Protein AF-A0A178I023-F1 (afdb_monomer_lite)

Organism: NCBI:txid1770058

Radius of gyration: 33.03 Å; chains: 1; bounding box: 73×75×79 Å

Foldseek 3Di:
DVVVVVVVVVVVVVVVPPPPLPQDDQDPDDPPVNVVSVVSSVVSVVVVVVVVVVVVVVVVVVVVVVVVVVVVVVVVVVVPDDDDDPPDDDPDPDD

Secondary structure (DSSP, 8-state):
-HHHHHHHHHHHGGG-------PPPPPPS-SHHHHHHHHHHHHHHHHHHHHHHHHHHHHHHHHHHHHHHHHHHHHHHHHTSPPPP---PPPP---

Structure (mmCIF, N/CA/C/O backbone):
data_AF-A0A178I023-F1
#
_entry.id   AF-A0A178I023-F1
#
loop_
_atom_site.group_PDB
_atom_site.id
_atom_site.type_symbol
_atom_site.label_atom_id
_atom_site.label_alt_id
_atom_site.label_comp_id
_atom_site.label_asym_id
_atom_site.label_entity_id
_atom_site.label_seq_id
_atom_site.pdbx_PDB_ins_code
_atom_site.Cartn_x
_atom_site.Cartn_y
_atom_site.Cartn_z
_atom_site.occupancy
_atom_site.B_iso_or_equiv
_atom_site.auth_seq_id
_atom_site.auth_comp_id
_atom_site.auth_asym_id
_atom_site.auth_atom_id
_atom_site.pdbx_PDB_model_num
ATOM 1 N N . MET A 1 1 ? -24.745 44.498 -9.892 1.00 49.53 1 MET A N 1
ATOM 2 C CA . MET A 1 1 ? -23.959 44.282 -8.649 1.00 49.53 1 MET A CA 1
ATOM 3 C C . MET A 1 1 ? -24.594 43.277 -7.679 1.00 49.53 1 MET A C 1
ATOM 5 O O . MET A 1 1 ? -23.865 42.540 -7.037 1.00 49.53 1 MET A O 1
ATOM 9 N N . ARG A 1 2 ? -25.930 43.173 -7.609 1.00 53.03 2 ARG A N 1
ATOM 10 C CA . ARG A 1 2 ? -26.663 42.259 -6.706 1.00 53.03 2 ARG A CA 1
AT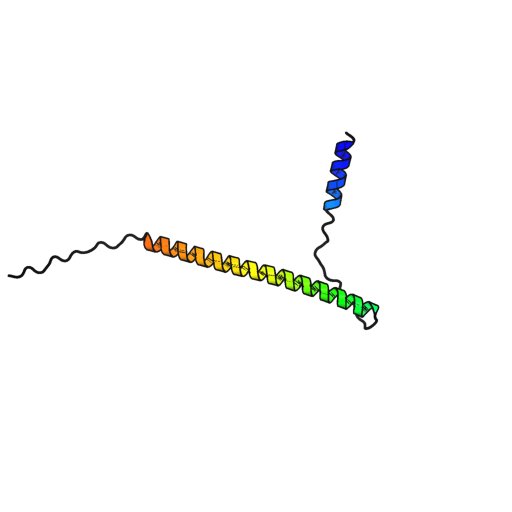OM 11 C C . ARG A 1 2 ? -26.434 40.756 -6.967 1.00 53.03 2 ARG A C 1
ATOM 13 O O . ARG A 1 2 ? -26.553 39.960 -6.048 1.00 53.03 2 ARG A O 1
ATOM 20 N N . ASN A 1 3 ? -26.030 40.387 -8.187 1.00 47.84 3 ASN A N 1
ATOM 21 C CA . ASN A 1 3 ? -25.807 38.987 -8.579 1.00 47.84 3 ASN A CA 1
ATOM 22 C C . ASN A 1 3 ? -24.416 38.459 -8.179 1.00 47.84 3 ASN A C 1
ATOM 24 O O . ASN A 1 3 ? -24.267 37.267 -7.946 1.00 47.84 3 ASN A O 1
ATOM 28 N N . ALA A 1 4 ? -23.409 39.332 -8.051 1.00 53.41 4 ALA A N 1
ATOM 29 C CA . ALA A 1 4 ? -22.057 38.930 -7.646 1.00 53.41 4 ALA A CA 1
ATOM 30 C C . ALA A 1 4 ? -21.983 38.586 -6.147 1.00 53.41 4 ALA A C 1
ATOM 32 O O . ALA A 1 4 ? -21.265 37.672 -5.752 1.00 53.41 4 ALA A O 1
ATOM 33 N N . ALA A 1 5 ? -22.785 39.269 -5.323 1.00 55.41 5 ALA A N 1
ATOM 34 C CA . ALA A 1 5 ? -22.876 39.007 -3.887 1.00 55.41 5 ALA A CA 1
ATOM 35 C C . ALA A 1 5 ? -23.478 37.624 -3.574 1.00 55.41 5 ALA A C 1
ATOM 37 O O . ALA A 1 5 ? -23.052 36.966 -2.630 1.00 55.41 5 ALA A O 1
ATOM 38 N N . ILE A 1 6 ? -24.424 37.157 -4.396 1.00 54.59 6 ILE A N 1
ATOM 39 C CA . ILE A 1 6 ? -25.085 35.854 -4.223 1.00 54.59 6 ILE A CA 1
ATOM 40 C C . ILE A 1 6 ? -24.124 34.709 -4.576 1.00 54.59 6 ILE A C 1
ATOM 42 O O . ILE A 1 6 ? -24.053 33.722 -3.849 1.00 54.59 6 ILE A O 1
ATOM 46 N N . ILE A 1 7 ? -23.327 34.874 -5.638 1.00 57.31 7 ILE A N 1
ATOM 47 C CA . ILE A 1 7 ? -22.330 33.879 -6.064 1.00 57.31 7 ILE A CA 1
ATOM 48 C C . ILE A 1 7 ? -21.199 33.753 -5.026 1.00 57.31 7 ILE A C 1
ATOM 50 O O . ILE A 1 7 ? -20.749 32.647 -4.726 1.00 57.31 7 ILE A O 1
ATOM 54 N N . GLY A 1 8 ? -20.776 34.867 -4.416 1.00 52.81 8 GLY A N 1
ATOM 55 C CA . GLY A 1 8 ? -19.766 34.850 -3.351 1.00 52.81 8 GLY A CA 1
ATOM 56 C C . GLY A 1 8 ? -20.225 34.121 -2.082 1.00 52.81 8 GLY A C 1
ATOM 57 O O . GLY A 1 8 ? -19.436 33.417 -1.455 1.00 52.81 8 GLY A O 1
ATOM 58 N N . MET A 1 9 ? -21.511 34.222 -1.732 1.00 56.59 9 MET A N 1
ATOM 59 C CA . MET A 1 9 ? -22.064 33.586 -0.530 1.00 56.59 9 MET A CA 1
ATOM 60 C C . MET A 1 9 ? -22.190 32.061 -0.656 1.00 56.59 9 MET A C 1
ATOM 62 O O . MET A 1 9 ? -22.032 31.354 0.337 1.00 56.59 9 MET A O 1
ATOM 66 N N . THR A 1 10 ? -22.406 31.531 -1.865 1.00 55.84 10 THR A N 1
ATOM 67 C CA . THR A 1 10 ? -22.490 30.076 -2.085 1.00 55.84 10 THR A CA 1
ATOM 68 C C . THR A 1 10 ? -21.144 29.357 -1.963 1.00 55.84 10 THR A C 1
ATOM 70 O O . THR A 1 10 ? -21.112 28.189 -1.588 1.00 55.84 10 THR A O 1
ATOM 73 N N . ILE A 1 11 ? -20.024 30.043 -2.220 1.00 56.66 11 ILE A N 1
ATOM 74 C CA . ILE A 1 11 ? -18.684 29.431 -2.171 1.00 56.66 11 ILE A CA 1
ATOM 75 C C . ILE A 1 11 ? -18.185 29.301 -0.721 1.00 56.66 11 ILE A C 1
ATOM 77 O O . ILE A 1 11 ? -17.511 28.331 -0.385 1.00 56.66 11 ILE A O 1
ATOM 81 N N . ALA A 1 12 ? -18.577 30.218 0.171 1.00 55.12 12 ALA A N 1
ATOM 82 C CA . ALA A 1 12 ? -18.179 30.180 1.581 1.00 55.12 12 ALA A CA 1
ATOM 83 C C . ALA A 1 12 ? -18.821 29.020 2.373 1.00 55.12 12 ALA A C 1
ATOM 85 O O . ALA A 1 12 ? -18.229 28.533 3.333 1.00 55.12 12 ALA A O 1
ATOM 86 N N . GLY A 1 13 ? -19.999 28.538 1.956 1.00 52.28 13 GLY A N 1
ATOM 87 C CA . GLY A 1 13 ? -20.672 27.395 2.586 1.00 52.28 13 GLY A CA 1
ATOM 88 C C . GLY A 1 13 ? -20.052 26.032 2.254 1.00 52.28 13 GLY A C 1
ATOM 89 O O . GLY A 1 13 ? -20.275 25.070 2.984 1.00 52.28 13 GLY A O 1
ATOM 90 N N . LEU A 1 14 ? -19.246 25.940 1.188 1.00 54.00 14 LEU A N 1
ATOM 91 C CA . LEU A 1 14 ? -18.634 24.681 0.744 1.00 54.00 14 LEU A CA 1
ATOM 92 C C . LEU A 1 14 ? -17.325 24.334 1.476 1.00 54.00 14 LEU A C 1
ATOM 94 O O . LEU A 1 14 ? -16.793 23.243 1.294 1.00 54.00 14 LEU A O 1
ATOM 98 N N . LEU A 1 15 ? -16.807 25.247 2.305 1.00 51.41 15 LEU A N 1
ATOM 99 C CA . LEU A 1 15 ? -15.614 25.026 3.132 1.00 51.41 15 LEU A CA 1
ATOM 100 C C . LEU A 1 15 ? -15.935 24.415 4.502 1.00 51.41 15 LEU A C 1
ATOM 102 O O . LEU A 1 15 ? -15.018 24.133 5.271 1.00 51.41 15 LEU A O 1
ATOM 106 N N . ALA A 1 16 ? -17.208 24.120 4.783 1.00 50.25 16 ALA A N 1
ATOM 107 C CA . ALA A 1 16 ? -17.587 23.153 5.807 1.00 50.25 16 ALA A CA 1
ATOM 108 C C . ALA A 1 16 ? -17.282 21.731 5.301 1.00 50.25 16 ALA A C 1
ATOM 110 O O . ALA A 1 16 ? -18.164 20.880 5.190 1.00 50.25 16 ALA A O 1
ATOM 111 N N . ALA A 1 17 ? -16.017 21.480 4.953 1.00 47.59 17 ALA A N 1
ATOM 112 C CA . ALA A 1 17 ? -15.513 20.126 4.863 1.00 47.59 17 ALA A CA 1
ATOM 113 C C . ALA A 1 17 ? -15.822 19.477 6.217 1.00 47.59 17 ALA A C 1
ATOM 115 O O . ALA A 1 17 ? -15.454 20.059 7.246 1.00 47.59 17 ALA A O 1
ATOM 116 N N . PRO A 1 18 ? -16.518 18.329 6.267 1.00 49.50 18 PRO A N 1
ATOM 117 C CA . PRO A 1 18 ? -16.565 17.578 7.501 1.00 49.50 18 PRO A CA 1
ATOM 118 C C . PRO A 1 18 ? -15.110 17.347 7.891 1.00 49.50 18 PRO A C 1
ATOM 120 O O . PRO A 1 18 ? -14.328 16.773 7.126 1.00 49.50 18 PRO A O 1
ATOM 123 N N . ALA A 1 19 ? -14.744 17.906 9.044 1.00 54.53 19 ALA A N 1
ATOM 124 C CA . ALA A 1 19 ? -13.487 17.627 9.695 1.00 54.53 19 ALA A CA 1
ATOM 125 C C . ALA A 1 19 ? -13.266 16.116 9.627 1.00 54.53 19 ALA A C 1
ATOM 127 O O . ALA A 1 19 ? -14.209 15.344 9.819 1.00 54.53 19 ALA A O 1
ATOM 128 N N . PHE A 1 20 ? -12.043 15.731 9.273 1.00 48.00 20 PHE A N 1
ATOM 129 C CA . PHE A 1 20 ? -11.535 14.368 9.308 1.00 48.00 20 PHE A CA 1
ATOM 130 C C . PHE A 1 20 ? -12.293 13.520 10.322 1.00 48.00 20 PHE A C 1
ATOM 132 O O . PHE A 1 20 ? -12.420 13.929 11.474 1.00 48.00 20 PHE A O 1
ATOM 139 N N . ALA A 1 21 ? -12.821 12.393 9.845 1.00 56.16 21 ALA A N 1
ATOM 140 C CA . ALA A 1 21 ? -13.657 11.441 10.559 1.00 56.16 21 ALA A CA 1
ATOM 141 C C . ALA A 1 21 ? -12.993 10.927 11.849 1.00 56.16 21 ALA A C 1
ATOM 143 O O . ALA A 1 21 ? -12.554 9.788 11.928 1.00 56.16 21 ALA A O 1
ATOM 144 N N . ALA A 1 22 ? -12.906 11.767 12.872 1.00 67.38 22 ALA A N 1
ATOM 145 C CA . ALA A 1 22 ? -12.495 11.377 14.198 1.00 67.38 22 ALA A CA 1
ATOM 146 C C . ALA A 1 22 ? -13.683 10.625 14.785 1.00 67.38 22 ALA A C 1
ATOM 148 O O . ALA A 1 22 ? -14.674 11.228 15.204 1.00 67.38 22 ALA A O 1
ATOM 149 N N . CYS A 1 23 ? -13.617 9.295 14.729 1.00 81.62 23 CYS A N 1
ATOM 150 C CA . CYS A 1 23 ? -14.624 8.457 15.356 1.00 81.62 23 CYS A CA 1
ATOM 151 C C . CYS A 1 23 ? -14.820 8.892 16.816 1.00 81.62 23 CYS A C 1
ATOM 153 O O . CYS A 1 23 ? -13.839 9.237 17.486 1.00 81.62 23 CYS A O 1
ATOM 155 N N . PRO A 1 24 ? -16.071 8.909 17.310 1.00 82.44 24 PRO A N 1
ATOM 156 C CA . PRO A 1 24 ? -16.382 9.474 18.617 1.00 82.44 24 PRO A CA 1
ATOM 157 C C . PRO A 1 24 ? -15.521 8.831 19.717 1.00 82.44 24 PRO A C 1
ATOM 159 O O . PRO A 1 24 ? -15.224 7.632 19.632 1.00 82.44 24 PRO A O 1
ATOM 162 N N . PRO A 1 25 ? -15.075 9.598 20.732 1.00 80.19 25 PRO A N 1
ATOM 163 C CA . PRO A 1 25 ? -14.231 9.091 21.814 1.00 80.19 25 PRO A CA 1
ATOM 164 C C . PRO A 1 25 ? -14.945 7.973 22.596 1.00 80.19 25 PRO A C 1
ATOM 166 O O . PRO A 1 25 ? -16.172 7.897 22.563 1.00 80.19 25 PRO A O 1
ATOM 169 N N . PRO A 1 26 ? -14.203 7.073 23.266 1.00 84.00 26 PRO A N 1
ATOM 170 C CA . PRO A 1 26 ? -14.827 5.965 23.973 1.00 84.00 26 PRO A CA 1
ATOM 171 C C . PRO A 1 26 ? -15.581 6.519 25.184 1.00 84.00 26 PRO A C 1
ATOM 173 O O . PRO A 1 26 ? -15.029 7.322 25.938 1.00 84.00 26 PRO A O 1
ATOM 176 N N . THR A 1 27 ? -16.830 6.099 25.369 1.00 85.56 27 THR A N 1
ATOM 177 C CA . THR A 1 27 ? -17.628 6.480 26.539 1.00 85.56 27 THR A CA 1
ATOM 178 C C . THR A 1 27 ? -17.495 5.399 27.610 1.00 85.56 27 THR A C 1
ATOM 180 O O . THR A 1 27 ? -17.843 4.247 27.331 1.00 85.56 27 THR A O 1
ATOM 183 N N . PRO A 1 28 ? -16.968 5.715 28.807 1.00 76.50 28 PRO A N 1
ATOM 184 C CA . PRO A 1 28 ? -16.856 4.740 29.882 1.00 76.50 28 PRO A CA 1
ATOM 185 C C . PRO A 1 28 ? -18.226 4.512 30.526 1.00 76.50 28 PRO A C 1
ATOM 187 O O . PRO A 1 28 ? -18.801 5.449 31.066 1.00 76.50 28 PRO A O 1
ATOM 190 N N . GLY A 1 29 ? -18.717 3.273 30.490 1.00 81.56 29 GLY A N 1
ATOM 191 C CA . GLY A 1 29 ? -19.927 2.857 31.199 1.00 81.56 29 GLY A CA 1
ATOM 192 C C . GLY A 1 29 ? -20.815 1.904 30.396 1.00 81.56 29 GLY A C 1
ATOM 193 O O . GLY A 1 29 ? -20.618 1.704 29.196 1.00 81.56 29 GLY A O 1
ATOM 194 N N . ASP A 1 30 ? -21.778 1.307 31.100 1.00 84.12 30 ASP A N 1
ATOM 195 C CA . ASP A 1 30 ? -22.668 0.248 30.602 1.00 84.12 30 ASP A CA 1
ATOM 196 C C . ASP A 1 30 ? -24.135 0.701 30.512 1.00 84.12 30 ASP A C 1
ATOM 198 O O . ASP A 1 30 ? -25.053 -0.115 30.388 1.00 84.12 30 ASP A O 1
ATOM 202 N N . THR A 1 31 ? -24.402 2.008 30.589 1.00 91.38 31 THR A N 1
ATOM 203 C CA . THR A 1 31 ? -25.763 2.503 30.378 1.00 91.38 31 THR A CA 1
ATOM 204 C C . THR A 1 31 ? -26.173 2.320 28.909 1.00 91.38 31 THR A C 1
ATOM 206 O O . THR A 1 31 ? -25.329 2.344 28.009 1.00 91.38 31 THR A O 1
ATOM 209 N N . PRO A 1 32 ? -27.478 2.198 28.601 1.00 87.62 32 PRO A N 1
ATOM 210 C CA . PRO A 1 32 ? -27.939 2.042 27.219 1.00 87.62 32 PRO A CA 1
ATOM 211 C C . PRO A 1 32 ? -27.465 3.155 26.269 1.00 87.62 32 PRO A C 1
ATOM 213 O O . PRO A 1 32 ? -27.249 2.912 25.081 1.00 87.62 32 PRO A O 1
ATOM 216 N N . ALA A 1 33 ? -27.288 4.375 26.785 1.00 84.00 33 ALA A N 1
ATOM 217 C CA . ALA A 1 33 ? -26.778 5.506 26.017 1.00 84.00 33 ALA A CA 1
ATOM 218 C C . ALA A 1 33 ? -25.283 5.353 25.685 1.00 84.00 33 ALA A C 1
ATOM 220 O O . ALA A 1 33 ? -24.884 5.593 24.546 1.00 84.00 33 ALA A O 1
ATOM 221 N N . GLU A 1 34 ? -24.471 4.898 26.641 1.00 85.12 34 GLU A N 1
ATOM 222 C CA . GLU A 1 34 ? -23.032 4.661 26.458 1.00 85.12 34 GLU A CA 1
ATOM 223 C C . GLU A 1 34 ? -22.768 3.465 25.539 1.00 85.12 34 GLU A C 1
ATOM 225 O O . GLU A 1 34 ? -21.906 3.533 24.664 1.00 85.12 34 GLU A O 1
ATOM 230 N N . ILE A 1 35 ? -23.559 2.393 25.656 1.00 86.50 35 ILE A N 1
ATOM 231 C CA . ILE A 1 35 ? -23.481 1.244 24.742 1.00 86.50 35 ILE A CA 1
ATOM 232 C C . ILE A 1 35 ? -23.762 1.694 23.307 1.00 86.50 35 ILE A C 1
ATOM 234 O O . ILE A 1 35 ? -23.027 1.331 22.387 1.00 86.50 35 ILE A O 1
ATOM 238 N N . LYS A 1 36 ? -24.798 2.516 23.101 1.00 87.19 36 LYS A N 1
ATOM 239 C CA . LYS A 1 36 ? -25.136 3.036 21.773 1.00 87.19 36 LYS A CA 1
ATOM 240 C C . LYS A 1 36 ? -24.029 3.936 21.215 1.00 87.19 36 LYS A C 1
ATOM 242 O O . LYS A 1 36 ? -23.644 3.764 20.061 1.00 87.19 36 LYS A O 1
ATOM 247 N N . ALA A 1 37 ? -23.475 4.831 22.032 1.00 84.19 37 ALA A N 1
ATOM 248 C CA . ALA A 1 37 ? -22.360 5.691 21.635 1.00 84.19 37 ALA A CA 1
ATOM 249 C C . ALA A 1 37 ? -21.114 4.87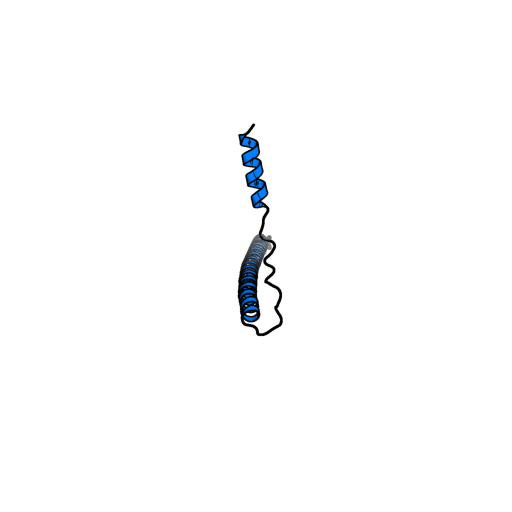3 21.237 1.00 84.19 37 ALA A C 1
ATOM 251 O O . ALA A 1 37 ? -20.488 5.131 20.205 1.00 84.19 37 ALA A O 1
ATOM 252 N N . ASN A 1 38 ? -20.795 3.821 21.995 1.00 86.81 38 ASN A N 1
ATOM 253 C CA . ASN A 1 38 ? -19.705 2.903 21.671 1.00 86.81 38 ASN A CA 1
ATOM 254 C C . ASN A 1 38 ? -19.996 2.056 20.414 1.00 86.81 38 ASN A C 1
ATOM 256 O O . ASN A 1 38 ? -19.086 1.791 19.629 1.00 86.81 38 ASN A O 1
ATOM 260 N N . ALA A 1 39 ? -21.248 1.667 20.163 1.00 86.69 39 ALA A N 1
ATOM 261 C CA . ALA A 1 39 ? -21.626 0.963 18.937 1.00 86.69 39 ALA A CA 1
ATOM 262 C C . ALA A 1 39 ? -21.441 1.847 17.690 1.00 86.69 39 ALA A C 1
ATOM 264 O O . ALA A 1 39 ? -20.863 1.411 16.693 1.00 86.69 39 ALA A O 1
ATOM 265 N N . GLU A 1 40 ? -21.864 3.111 17.756 1.00 89.00 40 GLU A N 1
ATOM 266 C CA . GLU A 1 40 ? -21.667 4.089 16.678 1.00 89.00 40 GLU A CA 1
ATOM 267 C C . GLU A 1 40 ? -20.175 4.333 16.402 1.00 89.00 40 GLU A C 1
ATOM 269 O O . GLU A 1 40 ? -19.746 4.391 15.243 1.00 89.00 40 GLU A O 1
ATOM 274 N N . ARG A 1 41 ? -19.355 4.372 17.460 1.00 88.25 41 ARG A N 1
ATOM 275 C CA . ARG A 1 41 ? -17.891 4.416 17.357 1.00 88.25 41 ARG A CA 1
ATOM 276 C C . ARG A 1 41 ? -17.331 3.218 16.591 1.00 88.25 41 ARG A C 1
ATOM 278 O O . ARG A 1 41 ? -16.512 3.413 15.694 1.00 88.25 41 ARG A O 1
ATOM 285 N N . LEU A 1 42 ? -17.743 1.994 16.927 1.00 90.62 42 LEU A N 1
ATOM 286 C CA . LEU A 1 42 ? -17.244 0.782 16.266 1.00 90.62 42 LEU A CA 1
ATOM 287 C C . LEU A 1 42 ? -17.570 0.772 14.771 1.00 90.62 42 LEU A C 1
ATOM 289 O O . LEU A 1 42 ? -16.707 0.440 13.962 1.00 90.62 42 LEU A O 1
ATOM 293 N N . VAL A 1 43 ? -18.777 1.200 14.393 1.00 92.06 43 VAL A N 1
ATOM 294 C CA . VAL A 1 43 ? -19.168 1.328 12.981 1.00 92.06 43 VAL A CA 1
ATOM 295 C C . VAL A 1 43 ? -18.283 2.342 12.257 1.00 92.06 43 VAL A C 1
ATOM 297 O O . VAL A 1 43 ? -17.860 2.095 11.127 1.00 92.06 43 VAL A O 1
ATOM 300 N N . CYS A 1 44 ? -17.977 3.472 12.895 1.00 90.75 44 CYS A N 1
ATOM 301 C CA . CYS A 1 44 ? -17.066 4.460 12.327 1.00 90.75 44 CYS A CA 1
ATOM 302 C C . CYS A 1 44 ? -15.658 3.878 12.112 1.00 90.75 44 CYS A C 1
ATOM 304 O O . CYS A 1 44 ? -15.140 3.939 10.997 1.00 90.75 44 CYS A O 1
ATOM 306 N N . LEU A 1 45 ? -15.082 3.236 13.135 1.00 90.12 45 LEU A N 1
ATOM 307 C CA . LEU A 1 45 ? -13.751 2.627 13.048 1.00 90.12 45 LEU A CA 1
ATOM 308 C C . LEU A 1 45 ? -13.699 1.530 11.980 1.00 90.12 45 LEU A C 1
ATOM 310 O O . LEU A 1 45 ? -12.730 1.426 11.235 1.00 90.12 45 LEU A O 1
ATOM 314 N N . GLN A 1 46 ? -14.762 0.735 11.851 1.00 91.62 46 GLN A N 1
ATOM 315 C CA . GLN A 1 46 ? -14.852 -0.288 10.814 1.00 91.62 46 GLN A CA 1
ATOM 316 C C . GLN A 1 46 ? -14.812 0.320 9.408 1.00 91.62 46 GLN A C 1
ATOM 318 O O . GLN A 1 46 ? -14.129 -0.205 8.527 1.00 91.62 46 GLN A O 1
ATOM 323 N N . ARG A 1 47 ? -15.510 1.441 9.191 1.00 90.94 47 ARG A N 1
ATOM 324 C CA . ARG A 1 47 ? -15.464 2.161 7.911 1.00 90.94 47 ARG A CA 1
ATOM 325 C C . ARG A 1 47 ? -14.067 2.701 7.632 1.00 90.94 47 ARG A C 1
ATOM 327 O O . ARG A 1 47 ? -13.590 2.566 6.509 1.00 90.94 47 ARG A O 1
ATOM 334 N N . GLU A 1 48 ? -13.397 3.252 8.638 1.00 88.94 48 GLU A N 1
ATOM 335 C CA . GLU A 1 48 ? -12.032 3.763 8.498 1.00 88.94 48 GLU A CA 1
ATOM 336 C C . GLU A 1 48 ? -11.046 2.653 8.111 1.00 88.94 48 GLU A C 1
ATOM 338 O O . GLU A 1 48 ? -10.310 2.796 7.137 1.00 88.94 48 GLU A O 1
ATOM 343 N N . ILE A 1 49 ? -11.114 1.502 8.784 1.00 91.62 49 ILE A N 1
ATOM 344 C CA . ILE A 1 49 ? -10.309 0.322 8.444 1.00 91.62 49 ILE A CA 1
ATOM 345 C C . ILE A 1 49 ? -10.617 -0.150 7.017 1.00 91.62 49 ILE A C 1
ATOM 347 O O . ILE A 1 49 ? -9.701 -0.446 6.251 1.00 91.62 49 ILE A O 1
ATOM 351 N N . SER A 1 50 ? -11.893 -0.195 6.618 1.00 91.81 50 SER A N 1
ATOM 352 C CA . SER A 1 50 ? -12.264 -0.590 5.252 1.00 91.81 50 SER A CA 1
ATOM 353 C C . SER A 1 50 ? -11.705 0.368 4.190 1.00 91.81 50 SER A C 1
ATOM 355 O O . SER A 1 50 ? -11.228 -0.069 3.147 1.00 91.81 50 SER A O 1
ATOM 357 N N . ALA A 1 51 ? -11.678 1.671 4.476 1.00 90.44 51 ALA A N 1
ATOM 358 C CA . ALA A 1 51 ? -11.109 2.660 3.572 1.00 90.44 51 ALA A CA 1
ATOM 359 C C . ALA A 1 51 ? -9.575 2.568 3.512 1.00 90.44 51 ALA A C 1
ATOM 361 O O . ALA A 1 51 ? -9.000 2.674 2.430 1.00 90.44 51 ALA A O 1
ATOM 362 N N . ASP A 1 52 ? -8.903 2.357 4.649 1.00 92.56 52 ASP A N 1
ATOM 363 C CA . ASP A 1 52 ? -7.443 2.200 4.692 1.00 92.56 52 ASP A CA 1
ATOM 364 C C . ASP A 1 52 ? -6.989 0.926 3.970 1.00 92.56 52 ASP A C 1
ATOM 366 O O . ASP A 1 52 ? -6.037 0.946 3.191 1.00 92.56 52 ASP A O 1
ATOM 370 N N . THR A 1 53 ? -7.704 -0.181 4.168 1.00 94.38 53 THR A N 1
ATOM 371 C CA . THR A 1 53 ? -7.402 -1.452 3.492 1.00 94.38 53 THR A CA 1
ATOM 372 C C . THR A 1 53 ? -7.554 -1.348 1.977 1.00 94.38 53 THR A C 1
ATOM 374 O O . THR A 1 53 ? -6.673 -1.812 1.253 1.00 94.38 53 THR A O 1
ATOM 377 N N . GLU A 1 54 ? -8.599 -0.678 1.489 1.00 94.25 54 GLU A N 1
ATOM 378 C CA . GLU A 1 54 ? -8.783 -0.432 0.057 1.00 94.25 54 GLU A CA 1
ATOM 379 C C . GLU A 1 54 ? -7.665 0.453 -0.519 1.00 94.25 54 GLU A C 1
ATOM 381 O O . GLU A 1 54 ? -7.093 0.139 -1.563 1.00 94.25 54 GLU A O 1
ATOM 386 N N . ARG A 1 55 ? -7.255 1.508 0.198 1.00 93.69 55 ARG A N 1
ATOM 387 C CA . ARG A 1 55 ? -6.108 2.340 -0.210 1.00 93.69 55 ARG A CA 1
ATOM 388 C C . ARG A 1 55 ? -4.813 1.535 -0.287 1.00 93.69 55 ARG A C 1
ATOM 390 O O . ARG A 1 55 ? -4.073 1.655 -1.260 1.00 93.69 55 ARG A O 1
ATOM 397 N N . ARG A 1 56 ? -4.533 0.690 0.712 1.00 94.12 56 ARG A N 1
ATOM 398 C CA . ARG A 1 56 ? -3.348 -0.187 0.706 1.00 94.12 56 ARG A CA 1
ATOM 399 C C . ARG A 1 56 ? -3.380 -1.167 -0.455 1.00 94.12 56 ARG A C 1
ATOM 401 O O . ARG A 1 56 ? -2.347 -1.402 -1.074 1.00 94.12 56 ARG A O 1
ATOM 408 N N . ARG A 1 57 ? -4.550 -1.726 -0.763 1.00 96.00 57 ARG A N 1
ATOM 409 C CA . ARG A 1 57 ? -4.728 -2.606 -1.916 1.00 96.00 57 ARG A CA 1
ATOM 410 C C . ARG A 1 57 ? -4.353 -1.893 -3.212 1.00 96.00 57 ARG A C 1
ATOM 412 O O . ARG A 1 57 ? -3.527 -2.407 -3.958 1.00 96.00 57 ARG A O 1
ATOM 419 N N . GLN A 1 58 ? -4.898 -0.702 -3.436 1.00 96.88 58 GLN A N 1
ATOM 420 C CA . GLN A 1 58 ? -4.593 0.100 -4.621 1.00 96.88 58 GLN A CA 1
ATOM 421 C C . GLN A 1 58 ? -3.100 0.438 -4.707 1.00 96.88 58 GLN A C 1
ATOM 423 O O . GLN A 1 58 ? -2.504 0.324 -5.775 1.00 96.88 58 GLN A O 1
ATOM 428 N N . GLN A 1 59 ? -2.468 0.772 -3.578 1.00 96.69 59 GLN A N 1
ATOM 429 C CA . GLN A 1 59 ? -1.028 1.020 -3.536 1.00 96.69 59 GLN A CA 1
ATOM 430 C C . GLN A 1 59 ? -0.218 -0.217 -3.949 1.00 96.69 59 GLN A C 1
ATOM 432 O O . GLN A 1 59 ? 0.688 -0.106 -4.770 1.00 96.69 59 GLN A O 1
ATOM 437 N N . MET A 1 60 ? -0.574 -1.404 -3.449 1.00 97.38 60 MET A N 1
ATOM 438 C CA . MET A 1 60 ? 0.088 -2.652 -3.846 1.00 97.38 60 MET A CA 1
ATOM 439 C C . MET A 1 60 ? -0.081 -2.949 -5.341 1.00 97.38 60 MET A C 1
ATOM 441 O O . MET A 1 60 ? 0.858 -3.415 -5.986 1.00 97.38 60 MET A O 1
ATOM 445 N N . GLU A 1 61 ? -1.258 -2.674 -5.909 1.00 97.12 61 GLU A N 1
ATOM 446 C CA . GLU A 1 61 ? -1.512 -2.839 -7.345 1.00 97.12 61 GLU A CA 1
ATOM 447 C C . GLU A 1 61 ? -0.650 -1.879 -8.185 1.00 97.12 61 GLU A C 1
ATOM 449 O O . GLU A 1 61 ? -0.055 -2.294 -9.184 1.00 97.12 61 GLU A O 1
ATOM 454 N N . ILE A 1 62 ? -0.511 -0.624 -7.745 1.00 97.81 62 ILE A N 1
ATOM 455 C CA . ILE A 1 62 ? 0.370 0.375 -8.370 1.00 97.81 62 ILE A CA 1
ATOM 456 C C . ILE A 1 62 ? 1.834 -0.070 -8.303 1.00 97.81 62 ILE A C 1
ATOM 458 O O . ILE A 1 62 ? 2.536 -0.046 -9.315 1.00 97.81 62 ILE A O 1
ATOM 462 N N . ASP A 1 63 ? 2.300 -0.509 -7.136 1.00 97.69 63 ASP A N 1
ATOM 463 C CA . ASP A 1 63 ? 3.684 -0.943 -6.944 1.00 97.69 63 ASP A CA 1
ATOM 464 C C . ASP A 1 63 ? 4.008 -2.165 -7.817 1.00 97.69 63 ASP A C 1
ATOM 466 O O . ASP A 1 63 ? 5.056 -2.218 -8.468 1.00 97.69 63 ASP A O 1
ATOM 470 N N . ALA A 1 64 ? 3.078 -3.119 -7.916 1.00 97.25 64 ALA A N 1
ATOM 471 C CA . ALA A 1 64 ? 3.211 -4.269 -8.802 1.00 97.25 64 ALA A CA 1
ATOM 472 C C . ALA A 1 64 ? 3.300 -3.855 -10.281 1.00 97.25 64 ALA A C 1
ATOM 474 O O . ALA A 1 64 ? 4.120 -4.400 -11.026 1.00 97.25 64 ALA A O 1
ATOM 475 N N . LEU A 1 65 ? 2.488 -2.885 -10.715 1.00 97.56 65 LEU A N 1
ATOM 476 C CA . LEU A 1 65 ? 2.535 -2.369 -12.082 1.00 97.56 65 LEU A CA 1
ATOM 477 C C . LEU A 1 65 ? 3.868 -1.667 -12.375 1.00 97.56 65 LEU A C 1
ATOM 479 O O . LEU A 1 65 ? 4.489 -1.932 -13.405 1.00 97.56 65 LEU A O 1
ATOM 483 N N . ASN A 1 66 ? 4.342 -0.832 -11.451 1.00 97.75 66 ASN A N 1
ATOM 484 C CA . ASN A 1 66 ? 5.619 -0.129 -11.574 1.00 97.75 66 ASN A CA 1
ATOM 485 C C . ASN A 1 66 ? 6.803 -1.095 -11.690 1.00 97.75 66 ASN A C 1
ATOM 487 O O . ASN A 1 66 ? 7.696 -0.881 -12.513 1.00 97.75 66 ASN A O 1
ATOM 491 N N . ASN A 1 67 ? 6.793 -2.180 -10.915 1.00 97.12 67 ASN A N 1
ATOM 492 C CA . ASN A 1 67 ? 7.825 -3.210 -10.997 1.00 97.12 67 ASN A CA 1
ATOM 493 C C . ASN A 1 67 ? 7.833 -3.888 -12.374 1.00 97.12 67 ASN A C 1
ATOM 495 O O . ASN A 1 67 ? 8.883 -3.971 -13.004 1.00 97.12 67 ASN A O 1
ATOM 499 N N . ARG A 1 68 ? 6.661 -4.260 -12.908 1.00 96.31 68 A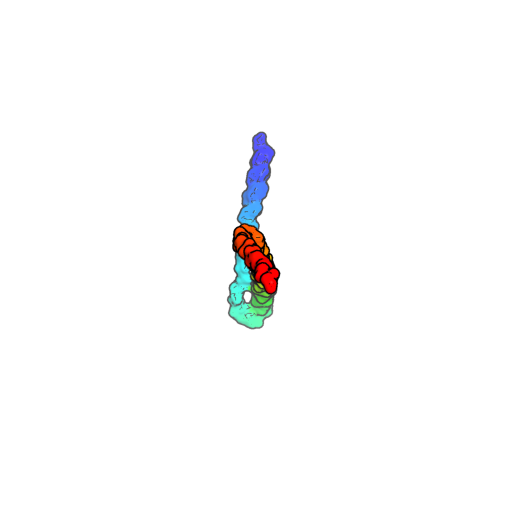RG A N 1
ATOM 500 C CA . ARG A 1 68 ? 6.559 -4.841 -14.261 1.00 96.31 68 ARG A CA 1
ATOM 501 C C . ARG A 1 68 ? 7.071 -3.894 -15.343 1.00 96.31 68 ARG A C 1
ATOM 503 O O . ARG A 1 68 ? 7.762 -4.325 -16.261 1.00 96.31 68 ARG A O 1
ATOM 510 N N . LEU A 1 69 ? 6.746 -2.605 -15.247 1.00 97.31 69 LEU A N 1
ATOM 511 C CA . LEU A 1 69 ? 7.240 -1.604 -16.196 1.00 97.31 69 LEU A CA 1
ATOM 512 C C . LEU A 1 69 ? 8.764 -1.477 -16.141 1.00 97.31 69 LEU A C 1
ATOM 514 O O . LEU A 1 69 ? 9.408 -1.381 -17.185 1.00 97.31 69 LEU A O 1
ATOM 518 N N . ARG A 1 70 ? 9.344 -1.512 -14.937 1.00 96.62 70 ARG A N 1
ATOM 519 C CA . ARG A 1 70 ? 10.797 -1.493 -14.752 1.00 96.62 70 ARG A CA 1
ATOM 520 C C . ARG A 1 70 ? 11.458 -2.720 -15.378 1.00 96.62 70 ARG A C 1
ATOM 522 O O . ARG A 1 70 ? 12.469 -2.560 -16.057 1.00 96.62 70 ARG A O 1
ATOM 529 N N . ASP A 1 71 ? 10.879 -3.902 -15.205 1.00 96.75 71 ASP A N 1
ATOM 530 C CA . ASP A 1 71 ? 11.403 -5.134 -15.802 1.00 96.75 71 ASP A CA 1
ATOM 531 C C . ASP A 1 71 ? 11.374 -5.074 -17.336 1.00 96.75 71 ASP A C 1
ATOM 533 O O . ASP A 1 71 ? 12.372 -5.374 -17.990 1.00 96.75 71 ASP A O 1
ATOM 537 N N . LEU A 1 72 ? 10.271 -4.596 -17.921 1.00 96.44 72 LEU A N 1
ATOM 538 C CA . LEU A 1 72 ? 10.148 -4.409 -19.373 1.00 96.44 72 LEU A CA 1
ATOM 539 C C . LEU A 1 72 ? 11.133 -3.372 -19.925 1.00 96.44 72 LEU A C 1
ATOM 541 O O . LEU A 1 72 ? 11.639 -3.512 -21.039 1.00 96.44 72 LEU A O 1
ATOM 545 N N . GLU A 1 73 ? 11.387 -2.301 -19.175 1.00 96.50 73 GLU A N 1
ATOM 546 C CA . GLU A 1 73 ? 12.396 -1.308 -19.538 1.00 96.50 73 GLU A CA 1
ATOM 547 C C . GLU A 1 73 ? 13.803 -1.912 -19.499 1.00 96.50 73 GLU A C 1
ATOM 549 O O . GLU A 1 73 ? 14.577 -1.732 -20.438 1.00 96.50 73 GLU A O 1
ATOM 554 N N . LEU A 1 74 ? 14.130 -2.684 -18.459 1.00 95.44 74 LEU A N 1
ATOM 555 C CA . LEU A 1 74 ? 15.408 -3.388 -18.376 1.00 95.44 74 LEU A CA 1
ATOM 556 C C . LEU A 1 74 ? 15.586 -4.362 -19.542 1.00 95.44 74 LEU A C 1
ATOM 558 O O . LEU A 1 74 ? 16.641 -4.352 -20.172 1.00 95.44 74 LEU A O 1
ATOM 562 N N . GLN A 1 75 ? 14.559 -5.144 -19.874 1.00 93.81 75 GLN A N 1
ATOM 563 C CA . GLN A 1 75 ? 14.603 -6.084 -20.992 1.00 93.81 75 GLN A CA 1
ATOM 564 C C . GLN A 1 75 ? 14.878 -5.373 -22.322 1.00 93.81 75 GLN A C 1
ATOM 566 O O . GLN A 1 75 ? 15.814 -5.741 -23.027 1.00 93.81 75 GLN A O 1
ATOM 571 N N . ARG A 1 76 ? 14.165 -4.276 -22.611 1.00 93.75 76 ARG A N 1
ATOM 572 C CA . ARG A 1 76 ? 14.429 -3.460 -23.808 1.00 93.75 76 ARG A CA 1
ATOM 573 C C . ARG A 1 76 ? 15.853 -2.915 -23.840 1.00 93.75 76 ARG A C 1
ATOM 575 O O . ARG A 1 76 ? 16.466 -2.858 -24.902 1.00 93.75 76 ARG A O 1
ATOM 582 N N . ARG A 1 77 ? 16.404 -2.507 -22.696 1.00 92.56 77 ARG A N 1
ATOM 583 C CA . ARG A 1 77 ? 17.799 -2.050 -22.620 1.00 92.56 77 ARG A CA 1
ATOM 584 C C . ARG A 1 77 ? 18.786 -3.176 -22.921 1.00 92.56 77 ARG A C 1
ATOM 586 O O . ARG A 1 77 ? 19.768 -2.910 -23.605 1.00 92.56 77 ARG A O 1
ATOM 593 N N . PHE A 1 78 ? 18.523 -4.397 -22.453 1.00 92.88 78 PHE A N 1
ATOM 594 C CA . PHE A 1 78 ? 19.333 -5.572 -22.787 1.00 92.88 78 PHE A CA 1
ATOM 595 C C . PHE A 1 78 ? 19.254 -5.928 -24.274 1.00 92.88 78 PHE A C 1
ATOM 597 O O . PHE A 1 78 ? 20.290 -6.162 -24.891 1.00 92.88 78 PHE A O 1
ATOM 604 N N . ASP A 1 79 ? 18.061 -5.906 -24.867 1.00 89.62 79 ASP A N 1
ATOM 605 C CA . ASP A 1 79 ? 17.870 -6.209 -26.292 1.00 89.62 79 ASP A CA 1
ATOM 606 C C . ASP A 1 79 ? 18.568 -5.193 -27.209 1.00 89.62 79 ASP A C 1
ATOM 608 O O . ASP A 1 79 ? 19.028 -5.536 -28.299 1.00 89.62 79 ASP A O 1
ATOM 612 N N . ASN A 1 80 ? 18.690 -3.948 -26.744 1.00 90.25 80 ASN A N 1
ATOM 613 C CA . ASN A 1 80 ? 19.389 -2.869 -27.438 1.00 90.25 80 ASN A CA 1
ATOM 614 C C . ASN A 1 80 ? 20.911 -2.865 -27.210 1.00 90.25 80 ASN A C 1
ATOM 616 O O . ASN A 1 80 ? 21.594 -1.961 -27.697 1.00 90.25 80 ASN A O 1
ATOM 620 N N . LEU A 1 81 ? 21.469 -3.834 -26.474 1.00 88.62 81 LEU A N 1
ATOM 621 C CA . LEU A 1 81 ? 22.918 -3.936 -26.330 1.00 88.62 81 LEU A CA 1
ATOM 622 C C . LEU A 1 81 ? 23.568 -4.303 -27.676 1.00 88.62 81 LEU A C 1
ATOM 624 O O . LEU A 1 81 ? 23.043 -5.137 -28.422 1.00 88.62 81 LEU A O 1
ATOM 628 N N . PRO A 1 82 ? 24.738 -3.722 -27.997 1.00 84.25 82 PRO A N 1
ATOM 629 C CA . PRO A 1 82 ? 25.482 -4.096 -29.188 1.00 84.25 82 PRO A CA 1
ATOM 630 C C . PRO A 1 82 ? 25.864 -5.577 -29.112 1.00 84.25 82 PRO A C 1
ATOM 632 O O . PRO A 1 82 ? 26.504 -6.026 -28.159 1.00 84.25 82 PRO A O 1
ATOM 635 N N . LYS A 1 83 ? 25.454 -6.347 -30.124 1.00 81.00 83 LYS A N 1
ATOM 636 C CA . LYS A 1 83 ? 25.787 -7.770 -30.209 1.00 81.00 83 LYS A CA 1
ATOM 637 C C . LYS A 1 83 ? 27.294 -7.929 -30.428 1.00 81.00 83 LYS A C 1
ATOM 639 O O . LYS A 1 83 ? 27.869 -7.162 -31.206 1.00 81.00 83 LYS A O 1
ATOM 644 N N . PRO A 1 84 ? 27.940 -8.912 -29.778 1.00 79.25 84 PRO A N 1
ATOM 645 C CA . PRO A 1 84 ? 29.349 -9.175 -30.019 1.00 79.25 84 PRO A CA 1
ATOM 646 C C . PRO A 1 84 ? 29.562 -9.546 -31.496 1.00 79.25 84 PRO A C 1
ATOM 648 O O . PRO A 1 84 ? 28.696 -10.195 -32.095 1.00 79.25 84 PRO A O 1
ATOM 651 N N . PRO A 1 85 ? 30.690 -9.139 -32.100 1.00 78.31 85 PRO A N 1
ATOM 652 C CA . PRO A 1 85 ? 30.994 -9.493 -33.476 1.00 78.31 85 PRO A CA 1
ATOM 653 C C . PRO A 1 85 ? 31.074 -11.017 -33.608 1.00 78.31 85 PRO A C 1
ATOM 655 O O . PRO A 1 85 ? 31.740 -11.688 -32.818 1.00 78.31 85 PRO A O 1
ATOM 658 N N . VAL A 1 86 ? 30.391 -11.568 -34.612 1.00 78.94 86 VAL A N 1
ATOM 659 C CA . VAL A 1 86 ? 30.495 -12.992 -34.940 1.00 78.94 86 VAL A CA 1
ATOM 660 C C . VAL A 1 86 ? 31.888 -13.229 -35.518 1.00 78.94 86 VAL A C 1
ATOM 662 O O . VAL A 1 86 ? 32.182 -12.805 -36.635 1.00 78.94 86 VAL A O 1
ATOM 665 N N . ILE A 1 87 ? 32.756 -13.890 -34.753 1.00 77.50 87 ILE A N 1
ATOM 666 C CA . ILE A 1 87 ? 34.050 -14.353 -35.257 1.00 77.50 87 ILE A CA 1
ATOM 667 C C . ILE A 1 87 ? 33.768 -15.562 -36.147 1.00 77.50 87 ILE A C 1
ATOM 669 O O . ILE A 1 87 ? 33.506 -16.661 -35.659 1.00 77.50 87 ILE A O 1
ATOM 673 N N . VAL A 1 88 ? 33.782 -15.354 -37.462 1.00 76.31 88 VAL A N 1
ATOM 674 C CA . VAL A 1 88 ? 33.695 -16.450 -38.428 1.00 76.31 88 VAL A CA 1
ATOM 675 C C . VAL A 1 88 ? 35.059 -17.132 -38.462 1.00 76.31 88 VAL A C 1
ATOM 677 O O . VAL A 1 88 ? 36.017 -16.589 -39.008 1.00 76.31 88 VAL A O 1
ATOM 680 N N . VAL A 1 89 ? 35.165 -18.307 -37.839 1.00 77.69 89 VAL A N 1
ATOM 681 C CA . VAL A 1 89 ? 36.346 -19.165 -3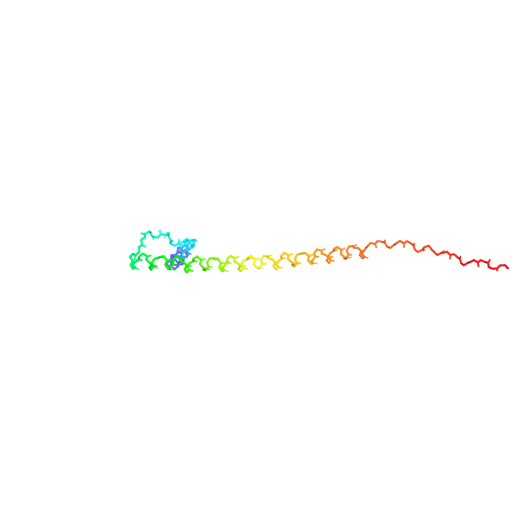7.983 1.00 77.69 89 VAL A CA 1
ATOM 682 C C . VAL A 1 89 ? 36.261 -19.811 -39.370 1.00 77.69 89 VAL A C 1
ATOM 684 O O . VAL A 1 89 ? 35.272 -20.497 -39.641 1.00 77.69 89 VAL A O 1
ATOM 687 N N . PRO A 1 90 ? 37.229 -19.574 -40.276 1.00 77.31 90 PRO A N 1
ATOM 688 C CA . PRO A 1 90 ? 37.207 -20.197 -41.592 1.00 77.31 90 PRO A CA 1
ATOM 689 C C . PRO A 1 90 ? 37.293 -21.725 -41.450 1.00 77.31 90 PRO A C 1
ATOM 691 O O . PRO A 1 90 ? 37.971 -22.216 -40.540 1.00 77.31 90 PRO A O 1
ATOM 694 N N . PRO A 1 91 ? 36.606 -22.489 -42.319 1.00 77.75 91 PRO A N 1
ATOM 695 C CA . PRO A 1 91 ? 36.643 -23.944 -42.260 1.00 77.75 91 PRO A CA 1
ATOM 696 C C . PRO A 1 91 ? 38.084 -24.449 -42.433 1.00 77.75 91 PRO A C 1
ATOM 698 O O . PRO A 1 91 ? 38.860 -23.834 -43.174 1.00 77.75 91 PRO A O 1
ATOM 701 N N . PRO A 1 92 ? 38.464 -25.555 -41.764 1.00 77.31 92 PRO A N 1
ATOM 702 C CA . PRO A 1 92 ? 39.798 -26.118 -41.908 1.00 77.31 92 PRO A CA 1
ATOM 703 C C . PRO A 1 92 ? 40.029 -26.496 -43.373 1.00 77.31 92 PRO A C 1
ATOM 705 O O . PRO A 1 92 ? 39.241 -27.238 -43.960 1.00 77.31 92 PRO A O 1
ATOM 708 N N . MET A 1 93 ? 41.103 -25.970 -43.967 1.00 69.00 93 MET A N 1
ATOM 709 C CA . MET A 1 93 ? 41.546 -26.388 -45.294 1.00 69.00 93 MET A CA 1
ATOM 710 C C . MET A 1 93 ? 41.983 -27.853 -45.211 1.00 69.00 93 MET A C 1
ATOM 712 O O . MET A 1 93 ? 43.023 -28.164 -44.635 1.00 69.00 93 MET A O 1
ATOM 716 N N . THR A 1 94 ? 41.160 -28.753 -45.742 1.00 73.50 94 THR A N 1
ATOM 717 C CA . THR A 1 94 ? 41.518 -30.158 -45.945 1.00 73.50 94 THR A CA 1
ATOM 718 C C . THR A 1 94 ? 42.474 -30.245 -47.135 1.00 73.50 94 THR A C 1
ATOM 720 O O . THR A 1 94 ? 42.075 -29.910 -48.253 1.00 73.50 94 THR A O 1
ATOM 723 N N . LEU A 1 95 ? 43.722 -30.640 -46.869 1.00 60.50 95 LEU A N 1
ATOM 724 C CA . LEU A 1 95 ? 44.744 -31.034 -47.849 1.00 60.50 95 LEU A CA 1
ATOM 725 C C . LEU A 1 95 ? 44.629 -32.528 -48.161 1.00 60.50 95 LEU A C 1
ATOM 727 O O . LEU A 1 95 ? 44.357 -33.292 -47.206 1.00 60.50 95 LEU A O 1
#

pLDDT: mean 80.26, std 16.31, range [47.59, 97.81]

Sequence (95 aa):
MRNAAIIGMTIAGLLAAPAFAACPPPTPGDTPAEIKANAERLVCLQREISADTERRRQQMEIDALNNRLRDLELQRRFDNLPKPPVIVVPPPMTL

=== Feature glossary ===
The features interleaved in this record are:

— What the protein is —

Sequence gives the chain of amino acids in standard one-letter code (A=alanine, C=cysteine, …, Y=tyrosine), read N→C. It is the only feature that is directly encoded by the gene; all structural features are derived from the folded form of this sequence.

Database cross-references. InterPro integrates a dozen domain/family signature databases into unified entries with residue-range hits. GO terms attach function/process/location labels with evidence codes. CATH codes position the fold in a four-level structural taxonomy. Organism is the NCBI-taxonomy species name.

— W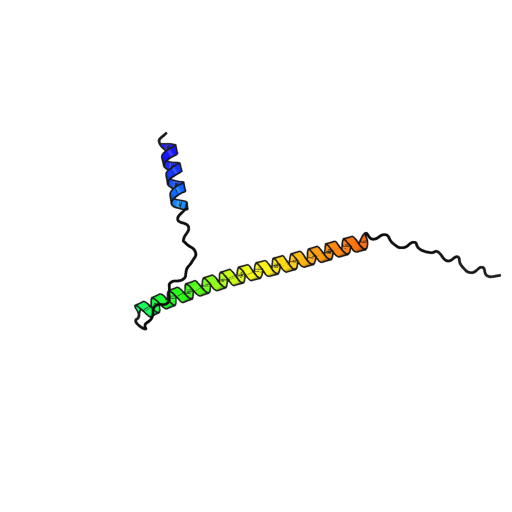here its atoms are —

Atomic coordinates in PDBx/mmCIF format — the same representation the Protein Data Bank distributes. Each line of the _atom_site loop places one backbone atom in Cartesian space (units: ångströms, origin: arbitrary).

The six renders are orthographic views along the three Cartesian axes in both directions. Representation (cartoon, sticks, or surface) and color scheme (sequence-rainbow or by-chain) vary across proteins so the training set covers all the common visualization conventions.

— Local backbone conformation —

Eight-state secondary structure (DSSP): H is the canonical α-helix, G the tighter 3₁₀-helix, I the wider π-helix; E/B are β-structure, T and S are turns and bends, and '-' is everything else. DSSP derives these from the pattern of main-chain N–H···O=C hydrogen bonds, not from the sequence.

P-SEA three-state annotation labels each residue as helix, strand, or coil based purely on the geometry of the Cα trace. It serves as a fallback when the full backbone (and thus DSSP) is unavailable.

The φ/ψ torsion pair specifies the backbone conformation at each residue. φ rotates about the N–Cα bond, ψ about the Cα–C bond. Steric clashes forbid most of the (φ, ψ) plane — the allowed regions (α-helix basin, β-sheet basin, left-handed helix) are the Ramachandran-allowed regions.

— Global shape and packing —

The geometric summary reports three shape descriptors. Rg (radius of gyration) measures how spread out the Cα atoms are about their centre of mass; compact globular proteins have small Rg, elongated or unfolded ones large. Cα contacts (<8 Å, |i−j|>4) count long-range residue pairs in spatial proximity — high for tightly packed folds, near zero for rods or random coil. The bounding-box extents give the protein's footprint along x, y, z in Å.

Solvent-accessible surface area (SASA) is the area in Å² traced out by the centre of a 1.4 Å probe sphere (a water molecule) rolled over the protein's van der Waals surface (Shrake–Rupley / Lee–Richards construction). Buried residues have near-zero SASA; fully exposed residues can exceed 200 Å². The total SASA scales roughly with the number of surface residues.

The contact map is a binary N×N matrix image: pixel (i, j) is dark where Cα_i and Cα_j are within 8 Å and |i−j|>4. Because the |i−j|>4 filter removes local helical contacts, off-diagonal stripes parallel to the main diagonal indicate parallel β-sheets; stripes perpendicular to it indicate antiparallel β-sheets. The Ramachandran plot scatters every residue's (φ, ψ) pair against the sterically allowed regions. Th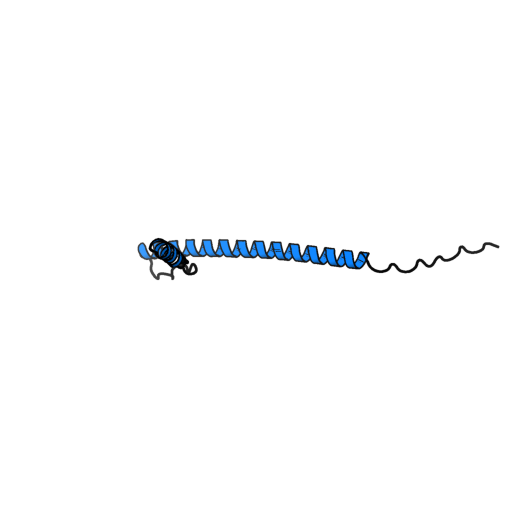e PAE heatmap renders the predicted-aligned-error matrix.

— Structural neighborhood —

3Di is Foldseek's structural alphabet. Each residue is assigned one of twenty discrete states based on how its Cα sits relative to its spatial (not sequential) neighbors. Aligning 3Di strings finds structural homologs roughly as well as full 3D superposition, but orders of magnitude faster.

Nearest PDB neighbors are the top structural matches found by Foldseek when searching this structure against the entire Protein Data Bank. Each hit reports a TM-score (0 to 1; >0.5 almost always implies the same fold) and an E-value. These are *structural* homologs — they may share no detectable sequence similarity.

— Confidence and disorder —

For AlphaFold models, the B-factor field carries pLDDT — the model's own estimate of local accuracy on a 0–100 scale. Regions with pLDDT<50 should be treated as essentially unmodeled; they often correspond to intrinsically disordered segments.

Crystallographic B-factors measure how much each atom's electron density is smeared out, in Å². They rise in mobile loops and surface residues and fall in the buried interior. In AlphaFold models this column is repurposed to hold pLDDT instead.

Predicted aligned error is AlphaFold's pairwise confidence. Unlike pLDDT (per-residue), PAE is per-residue-pair and captures whether two parts of the structure are correctly placed relative to each other. Units are ångströms of expected positional error.